Protein AF-A0A5B1R526-F1 (afdb_monomer_lite)

Sequence (81 aa):
IISSAAATDVERGFSRGGLTVTKLRHNLSDESTRAATVLQSWSKVEGLIPEAEIIQVFKSKSERPKKGNLSVTKDDIVVVE

Secondary structure (DSSP, 8-state):
---HHHHHHHHHHHHHTHIIIIISTTTS-HHHHHHHHHHHHHTTSTTSS-HHHHHHHHHHHHS---SS-----S-------

Structure (mmCIF, N/CA/C/O backbone):
data_AF-A0A5B1R526-F1
#
_entry.id   AF-A0A5B1R526-F1
#
loop_
_atom_site.group_PDB
_atom_site.id
_atom_site.type_symbol
_atom_site.label_atom_id
_atom_site.label_alt_id
_atom_site.label_comp_id
_atom_site.label_asym_id
_atom_site.label_entity_id
_atom_site.label_seq_id
_atom_site.pdbx_PDB_ins_code
_atom_site.Cartn_x
_atom_site.Cartn_y
_atom_site.Cartn_z
_atom_site.occupancy
_atom_site.B_iso_or_equiv
_atom_site.auth_seq_id
_atom_site.auth_comp_id
_atom_site.auth_asym_id
_atom_site.auth_atom_id
_atom_site.pdbx_PDB_model_num
ATOM 1 N N . ILE A 1 1 ? 24.057 -7.438 -4.524 1.00 62.75 1 ILE A N 1
ATOM 2 C CA . ILE A 1 1 ? 24.212 -6.015 -4.912 1.00 62.75 1 ILE A CA 1
ATOM 3 C C . ILE A 1 1 ? 22.854 -5.551 -5.416 1.00 62.75 1 ILE A C 1
ATOM 5 O O . ILE A 1 1 ? 22.373 -6.110 -6.392 1.00 62.75 1 ILE A O 1
ATOM 9 N N . ILE A 1 2 ? 22.191 -4.634 -4.711 1.00 53.62 2 ILE A N 1
ATOM 10 C CA . ILE A 1 2 ? 20.919 -4.055 -5.169 1.00 53.62 2 ILE A CA 1
ATOM 11 C C . ILE A 1 2 ? 21.265 -3.084 -6.305 1.00 53.62 2 ILE A C 1
ATOM 13 O O . ILE A 1 2 ? 22.110 -2.211 -6.128 1.00 53.62 2 ILE A O 1
ATOM 17 N N . SER A 1 3 ? 20.681 -3.267 -7.490 1.00 76.75 3 SER A N 1
ATOM 18 C CA . SER A 1 3 ? 20.894 -2.352 -8.621 1.00 76.75 3 SER A CA 1
ATOM 19 C C . SER A 1 3 ? 20.381 -0.945 -8.287 1.00 76.75 3 SER A C 1
ATOM 21 O O . SER A 1 3 ? 19.386 -0.821 -7.575 1.00 76.75 3 SER A O 1
ATOM 23 N N . SER A 1 4 ? 21.003 0.105 -8.832 1.00 70.12 4 SER A N 1
ATOM 24 C CA . SER A 1 4 ? 20.633 1.510 -8.565 1.00 70.12 4 SER A CA 1
ATOM 25 C C . SER A 1 4 ? 19.135 1.805 -8.769 1.00 70.12 4 SER A C 1
ATOM 27 O O . SER A 1 4 ? 18.546 2.534 -7.973 1.00 70.12 4 SER A O 1
ATOM 29 N N . ALA A 1 5 ? 18.498 1.164 -9.757 1.00 68.44 5 ALA A N 1
ATOM 30 C CA . ALA A 1 5 ? 17.060 1.277 -10.009 1.00 68.44 5 ALA A CA 1
ATOM 31 C C . ALA A 1 5 ? 16.203 0.669 -8.882 1.00 68.44 5 ALA A C 1
ATOM 33 O O . ALA A 1 5 ? 15.234 1.270 -8.436 1.00 68.44 5 ALA A O 1
ATOM 34 N N . ALA A 1 6 ? 16.592 -0.499 -8.368 1.00 69.31 6 ALA A N 1
ATOM 35 C CA . ALA A 1 6 ? 15.886 -1.145 -7.263 1.00 69.31 6 ALA A CA 1
ATOM 36 C C . ALA A 1 6 ? 16.061 -0.380 -5.938 1.00 69.31 6 ALA A C 1
ATOM 38 O O . ALA A 1 6 ? 15.122 -0.294 -5.153 1.00 69.31 6 ALA A O 1
ATOM 39 N N . ALA A 1 7 ? 17.236 0.211 -5.695 1.00 71.75 7 ALA A N 1
ATOM 40 C CA . ALA A 1 7 ? 17.479 1.013 -4.494 1.00 71.75 7 ALA A CA 1
ATOM 41 C C . ALA A 1 7 ? 16.619 2.289 -4.477 1.00 71.75 7 ALA A C 1
ATOM 43 O O . ALA A 1 7 ? 15.988 2.598 -3.468 1.00 71.75 7 ALA A O 1
ATOM 44 N N . THR A 1 8 ? 16.527 2.979 -5.616 1.00 74.44 8 THR A N 1
ATOM 45 C CA . THR A 1 8 ? 15.708 4.194 -5.742 1.00 74.44 8 THR A CA 1
ATOM 46 C C . THR A 1 8 ? 14.216 3.910 -5.627 1.00 74.44 8 THR A C 1
ATOM 48 O O . THR A 1 8 ? 13.496 4.712 -5.035 1.00 74.44 8 THR A O 1
ATOM 51 N N . ASP A 1 9 ? 13.728 2.774 -6.129 1.00 71.00 9 ASP A N 1
ATOM 52 C CA . ASP A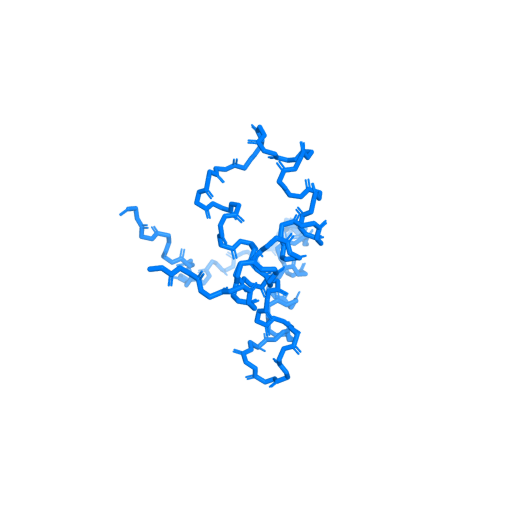 1 9 ? 12.309 2.426 -5.996 1.00 71.00 9 ASP A CA 1
ATOM 53 C C . ASP A 1 9 ? 11.929 2.088 -4.544 1.00 71.00 9 ASP A C 1
ATOM 55 O O . ASP A 1 9 ? 10.864 2.493 -4.066 1.00 71.00 9 ASP A O 1
ATOM 59 N N . VAL A 1 10 ? 12.836 1.438 -3.804 1.00 69.19 10 VAL A N 1
ATOM 60 C CA . VAL A 1 10 ? 12.686 1.203 -2.359 1.00 69.19 10 VAL A CA 1
ATOM 61 C C . VAL A 1 10 ? 12.669 2.530 -1.596 1.00 69.19 10 VAL A C 1
ATOM 63 O O . VAL A 1 10 ? 11.730 2.782 -0.839 1.00 69.19 10 VAL A O 1
ATOM 66 N N . GLU A 1 11 ? 13.633 3.425 -1.834 1.00 73.94 11 GLU A N 1
ATOM 67 C CA . GLU A 1 11 ? 13.656 4.760 -1.215 1.00 73.94 11 GLU A CA 1
ATOM 68 C C . GLU A 1 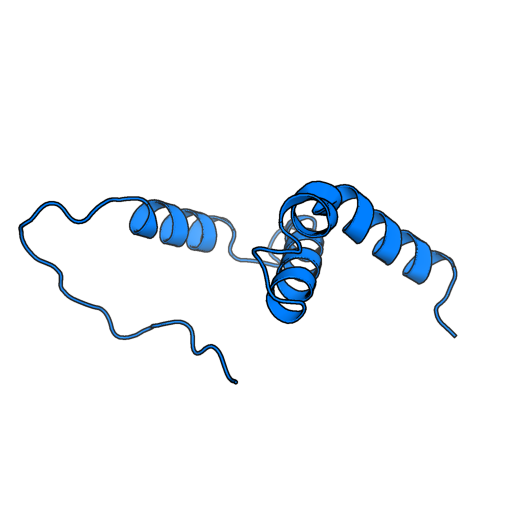11 ? 12.398 5.576 -1.547 1.00 73.94 11 GLU A C 1
ATOM 70 O O . GLU A 1 11 ? 11.830 6.251 -0.684 1.00 73.94 11 GLU A O 1
ATOM 75 N N . ARG A 1 12 ? 11.899 5.479 -2.784 1.00 77.56 12 ARG A N 1
ATOM 76 C CA . ARG A 1 12 ? 10.670 6.154 -3.217 1.00 77.56 12 ARG A CA 1
ATOM 77 C C . ARG A 1 12 ? 9.428 5.572 -2.547 1.00 77.56 12 ARG A C 1
ATOM 79 O O . ARG A 1 12 ? 8.495 6.320 -2.246 1.00 77.56 12 ARG A O 1
ATOM 86 N N . GLY A 1 13 ? 9.405 4.263 -2.302 1.00 71.44 13 GLY A N 1
ATOM 87 C CA . GLY A 1 13 ? 8.404 3.599 -1.468 1.00 71.44 13 GLY A CA 1
ATOM 88 C C . GLY A 1 13 ? 8.394 4.166 -0.048 1.00 71.44 13 GLY A C 1
ATOM 89 O O . GLY A 1 13 ? 7.349 4.621 0.415 1.00 71.44 13 GLY A O 1
ATOM 90 N N . PHE A 1 14 ? 9.565 4.250 0.586 1.00 70.00 14 PHE A N 1
ATOM 91 C CA . PHE A 1 14 ? 9.743 4.820 1.927 1.00 70.00 14 PHE A CA 1
ATOM 92 C C . PHE A 1 14 ? 9.364 6.304 2.015 1.00 70.00 14 PHE A C 1
ATOM 94 O O . PHE A 1 14 ? 8.700 6.717 2.964 1.00 70.00 14 PHE A O 1
ATOM 101 N N . SER A 1 15 ? 9.727 7.106 1.012 1.00 75.69 15 SER A N 1
ATOM 102 C CA . SER A 1 15 ? 9.373 8.527 0.948 1.00 75.69 15 SER A CA 1
ATOM 103 C C . SER A 1 15 ? 7.857 8.731 0.841 1.00 75.69 15 SER A C 1
ATOM 105 O O . SER A 1 15 ? 7.279 9.539 1.569 1.00 75.69 15 SER A O 1
ATOM 107 N N . ARG A 1 16 ? 7.179 7.942 -0.006 1.00 71.88 16 ARG A N 1
ATOM 108 C CA . ARG A 1 16 ? 5.713 7.996 -0.168 1.00 71.88 16 ARG A CA 1
ATOM 109 C C . ARG A 1 16 ? 4.977 7.420 1.044 1.00 71.88 16 ARG A C 1
ATOM 111 O O . ARG A 1 16 ? 3.933 7.940 1.421 1.00 71.88 16 ARG A O 1
ATOM 118 N N . GLY A 1 17 ? 5.551 6.406 1.689 1.00 70.75 17 GLY A N 1
ATOM 119 C CA . GLY A 1 17 ? 5.112 5.841 2.968 1.00 70.75 17 GLY A CA 1
ATOM 120 C C . GLY A 1 17 ? 5.589 6.629 4.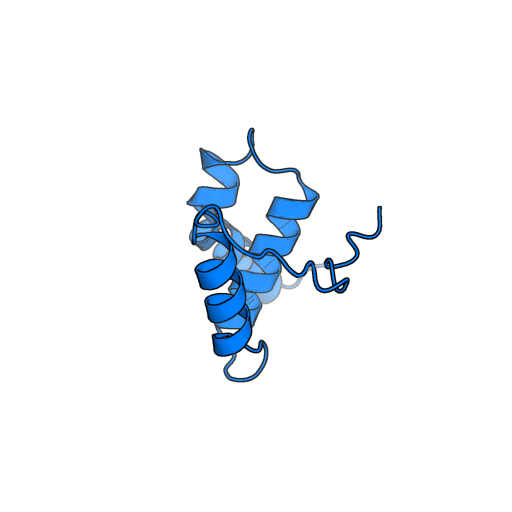191 1.00 70.75 17 GLY A C 1
ATOM 121 O O . GLY A 1 17 ? 5.482 6.135 5.314 1.00 70.75 17 GLY A O 1
ATOM 122 N N . GLY A 1 18 ? 6.107 7.849 4.007 1.00 74.38 18 GLY A N 1
ATOM 123 C CA . GLY A 1 18 ? 6.736 8.635 5.065 1.00 74.38 18 GLY A CA 1
ATOM 124 C C . GLY A 1 18 ? 5.835 8.853 6.279 1.00 74.38 18 GLY A C 1
ATOM 125 O O . GLY A 1 18 ? 6.335 8.917 7.394 1.00 74.38 18 GLY A O 1
ATOM 126 N N . LEU A 1 19 ? 4.508 8.891 6.118 1.00 73.50 19 LEU A N 1
ATOM 127 C CA . LEU A 1 19 ? 3.581 8.958 7.252 1.00 73.50 19 LEU A CA 1
ATOM 128 C C . LEU A 1 19 ? 3.696 7.719 8.158 1.00 73.50 19 LEU A C 1
ATOM 130 O O . LEU A 1 19 ? 3.858 7.854 9.372 1.00 73.50 19 LEU A O 1
ATOM 134 N N . THR A 1 20 ? 3.669 6.535 7.555 1.00 68.75 20 THR A N 1
ATOM 135 C CA . THR A 1 20 ? 3.788 5.234 8.218 1.00 68.75 20 THR A CA 1
ATOM 136 C C . THR A 1 20 ? 5.164 5.082 8.867 1.00 68.75 20 THR A C 1
ATOM 138 O O . THR A 1 20 ? 5.264 4.753 10.045 1.00 68.75 20 THR A O 1
ATOM 141 N N . VAL A 1 21 ? 6.222 5.433 8.132 1.00 68.38 21 VAL A N 1
ATOM 142 C CA . VAL A 1 21 ? 7.622 5.222 8.540 1.00 68.38 21 VAL A CA 1
ATOM 143 C C . VAL A 1 21 ? 8.125 6.284 9.521 1.00 68.38 21 VAL A C 1
ATOM 145 O O . VAL A 1 21 ? 8.960 6.000 10.371 1.00 68.38 21 VAL A O 1
ATOM 148 N N . THR A 1 22 ? 7.664 7.533 9.428 1.00 72.62 22 THR A N 1
ATOM 149 C CA . THR A 1 22 ? 8.180 8.613 10.289 1.00 72.62 22 THR A CA 1
ATOM 150 C C . THR A 1 22 ? 7.236 8.940 11.431 1.00 72.62 22 THR A C 1
ATOM 152 O O . THR A 1 22 ? 7.704 9.091 12.557 1.00 72.62 22 THR A O 1
ATOM 155 N N . LYS A 1 23 ? 5.923 9.032 11.194 1.00 73.38 23 LYS A N 1
ATOM 156 C CA . LYS A 1 23 ? 4.974 9.488 12.224 1.00 73.38 23 LYS A CA 1
ATOM 157 C C . LYS A 1 23 ? 4.366 8.338 13.014 1.00 73.38 23 LYS A C 1
ATOM 159 O O . LYS A 1 23 ? 4.104 8.502 14.199 1.00 73.38 23 LYS A O 1
ATOM 164 N N . LEU A 1 24 ? 4.172 7.187 12.374 1.00 73.75 24 LEU A N 1
ATOM 165 C CA . LEU A 1 24 ? 3.525 6.026 12.987 1.00 73.75 24 LEU A CA 1
ATOM 166 C C . LEU A 1 24 ? 4.500 4.921 13.407 1.00 73.75 24 LEU A C 1
ATOM 168 O O . LEU A 1 24 ? 4.048 3.928 13.955 1.00 73.75 24 LEU A O 1
ATOM 172 N N . ARG A 1 25 ? 5.818 5.106 13.253 1.00 67.56 25 ARG A N 1
ATOM 173 C CA . ARG A 1 25 ? 6.845 4.110 13.634 1.00 67.56 25 ARG A CA 1
ATOM 174 C C . ARG A 1 25 ? 6.799 3.636 15.084 1.00 67.56 25 ARG A C 1
ATOM 176 O O . ARG A 1 25 ? 7.269 2.554 15.385 1.00 67.56 25 ARG A O 1
ATOM 183 N N . HIS A 1 26 ? 6.268 4.463 15.983 1.00 75.12 26 HIS A N 1
ATOM 184 C CA . HIS A 1 26 ? 6.114 4.110 17.399 1.00 75.12 26 HIS A CA 1
ATOM 185 C C . HIS A 1 26 ? 4.782 3.408 17.687 1.00 75.12 26 HIS A C 1
ATOM 187 O O . HIS A 1 26 ? 4.614 2.822 18.748 1.00 75.12 26 HIS A O 1
ATOM 193 N N . ASN A 1 27 ? 3.846 3.471 16.738 1.00 78.44 27 ASN A N 1
ATOM 194 C CA . ASN A 1 27 ? 2.510 2.884 16.819 1.00 78.44 27 ASN A CA 1
ATOM 195 C C . ASN A 1 27 ? 2.350 1.653 15.909 1.00 78.44 27 ASN A C 1
ATOM 197 O O . ASN A 1 27 ? 1.316 0.994 15.959 1.00 78.44 27 ASN A O 1
ATOM 201 N N . LEU A 1 28 ? 3.335 1.3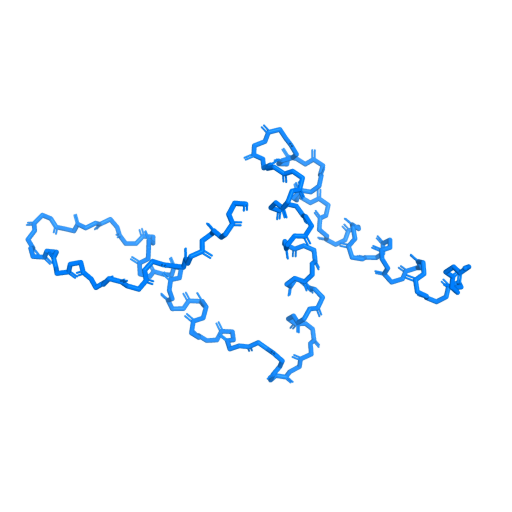66 15.057 1.00 77.94 28 LEU A N 1
ATOM 202 C CA . LEU A 1 28 ? 3.347 0.258 14.110 1.00 77.94 28 LEU A CA 1
ATOM 203 C C . LEU A 1 28 ? 4.613 -0.565 14.314 1.00 77.94 28 LEU A C 1
ATOM 205 O O . LEU A 1 28 ? 5.695 -0.010 14.491 1.00 77.94 28 LEU A O 1
ATOM 209 N N . SER A 1 29 ? 4.481 -1.888 14.256 1.00 83.25 29 SER A N 1
ATOM 210 C CA . SER A 1 29 ? 5.639 -2.779 14.250 1.00 83.25 29 SER A CA 1
ATOM 211 C C . SER A 1 29 ? 6.457 -2.612 12.964 1.00 83.25 29 SER A C 1
ATOM 213 O O . SER A 1 29 ? 5.952 -2.127 11.942 1.00 83.25 29 SER A O 1
ATOM 215 N N . ASP A 1 30 ? 7.718 -3.049 12.997 1.00 79.81 30 ASP A N 1
ATOM 216 C CA . ASP A 1 30 ? 8.563 -3.130 11.798 1.00 79.81 30 ASP A CA 1
ATOM 217 C C . ASP A 1 30 ? 7.870 -3.940 10.693 1.00 79.81 30 ASP A C 1
ATOM 219 O O . ASP A 1 30 ? 7.759 -3.488 9.553 1.00 79.81 30 ASP A O 1
ATOM 223 N N . GLU A 1 31 ? 7.265 -5.068 11.071 1.00 84.44 31 GLU A N 1
ATOM 224 C CA . GLU A 1 31 ? 6.516 -5.926 10.156 1.00 84.44 31 GLU A CA 1
ATOM 225 C C . GLU A 1 31 ? 5.335 -5.192 9.506 1.00 84.44 31 GLU A C 1
ATOM 227 O O . GLU A 1 31 ? 5.193 -5.189 8.284 1.00 84.44 31 GLU A O 1
ATOM 232 N N . SER A 1 32 ? 4.540 -4.462 10.296 1.00 82.94 32 SER A N 1
ATOM 233 C CA . SER A 1 32 ? 3.424 -3.661 9.769 1.00 82.94 32 SER A CA 1
ATOM 234 C C . SER A 1 32 ? 3.909 -2.563 8.819 1.00 82.94 32 SER A C 1
ATOM 236 O O . SER A 1 32 ? 3.260 -2.256 7.818 1.00 82.94 32 SER A O 1
ATOM 238 N N . THR A 1 33 ? 5.067 -1.972 9.113 1.00 79.56 33 THR A N 1
ATOM 239 C CA . THR A 1 33 ? 5.674 -0.911 8.299 1.00 79.56 33 THR A CA 1
ATOM 240 C C . THR A 1 33 ? 6.177 -1.455 6.959 1.00 79.56 33 THR A C 1
ATOM 242 O O . THR A 1 33 ? 5.946 -0.843 5.907 1.00 79.56 33 THR A O 1
ATOM 245 N N . ARG A 1 34 ? 6.809 -2.634 6.969 1.00 82.12 34 ARG A N 1
ATOM 246 C CA . ARG A 1 34 ? 7.250 -3.344 5.759 1.00 82.12 34 ARG A CA 1
ATOM 247 C C . ARG A 1 34 ? 6.057 -3.774 4.908 1.00 82.12 34 ARG A C 1
ATOM 249 O O . ARG A 1 34 ? 6.031 -3.463 3.716 1.00 82.12 34 ARG A O 1
ATOM 256 N N . ALA A 1 35 ? 5.039 -4.382 5.516 1.00 86.31 35 ALA A N 1
ATOM 257 C CA . ALA A 1 35 ? 3.817 -4.795 4.829 1.00 86.31 35 ALA A CA 1
ATOM 258 C C . ALA A 1 35 ? 3.104 -3.609 4.157 1.00 86.31 35 ALA A C 1
ATOM 260 O O . ALA A 1 35 ? 2.778 -3.672 2.972 1.00 86.31 35 ALA A O 1
ATOM 261 N N . ALA A 1 36 ? 2.941 -2.487 4.866 1.00 84.12 36 ALA A N 1
ATOM 262 C CA . ALA A 1 36 ? 2.338 -1.278 4.304 1.00 84.12 36 ALA A CA 1
ATOM 263 C C . ALA A 1 36 ? 3.128 -0.730 3.104 1.00 84.12 36 ALA A C 1
ATOM 265 O O . ALA A 1 36 ? 2.538 -0.271 2.127 1.00 84.12 36 ALA A O 1
ATOM 266 N N . THR A 1 37 ? 4.460 -0.807 3.146 1.00 82.06 37 THR A N 1
ATOM 267 C CA . THR A 1 37 ? 5.323 -0.357 2.043 1.00 82.06 37 THR A CA 1
ATOM 268 C C . THR A 1 37 ? 5.156 -1.235 0.801 1.00 82.06 37 THR A C 1
ATOM 270 O O . THR A 1 37 ? 5.044 -0.713 -0.311 1.00 82.06 37 THR A O 1
ATOM 273 N N . VAL A 1 38 ? 5.089 -2.559 0.978 1.00 85.00 38 VAL A N 1
ATOM 274 C CA . VAL A 1 38 ? 4.855 -3.515 -0.116 1.00 85.00 38 VAL A CA 1
ATOM 275 C C . VAL A 1 38 ? 3.468 -3.312 -0.726 1.00 85.00 38 VAL A C 1
ATOM 277 O O . VAL A 1 38 ? 3.361 -3.128 -1.938 1.00 85.00 38 VAL A O 1
ATOM 280 N N . LEU A 1 39 ? 2.423 -3.235 0.105 1.00 87.19 39 LEU A N 1
ATOM 281 C CA . LEU A 1 39 ? 1.048 -2.986 -0.346 1.00 87.19 39 LEU A CA 1
ATOM 282 C C . LEU A 1 39 ? 0.923 -1.661 -1.113 1.00 87.19 39 LEU A C 1
ATOM 284 O O . LEU A 1 39 ? 0.269 -1.608 -2.151 1.00 87.19 39 LEU A O 1
ATOM 288 N N . GLN A 1 40 ? 1.603 -0.605 -0.659 1.00 84.12 40 GLN A N 1
ATOM 289 C CA . GLN A 1 40 ? 1.639 0.694 -1.343 1.00 84.12 40 GLN A CA 1
ATOM 290 C C . GLN A 1 40 ? 2.369 0.653 -2.694 1.00 84.12 40 GLN A C 1
ATOM 292 O O . GLN A 1 40 ? 2.148 1.516 -3.551 1.00 84.12 40 GLN A O 1
ATOM 297 N N . SER A 1 41 ? 3.297 -0.288 -2.876 1.00 83.38 41 SER A N 1
ATOM 298 C CA . SER A 1 41 ? 3.923 -0.536 -4.172 1.00 83.38 41 SER A CA 1
ATOM 299 C C . SER A 1 41 ? 2.957 -1.265 -5.098 1.00 83.38 41 SER A C 1
ATOM 301 O O . SER A 1 41 ? 2.773 -0.850 -6.242 1.00 83.38 41 SER A O 1
ATOM 303 N N . TRP A 1 42 ? 2.286 -2.296 -4.580 1.00 88.94 42 TRP A N 1
ATOM 304 C CA . TRP A 1 42 ? 1.358 -3.108 -5.359 1.00 88.94 42 TRP A CA 1
ATOM 305 C C . TRP A 1 42 ? 0.108 -2.352 -5.807 1.00 88.94 42 TRP A C 1
ATOM 307 O O . TRP A 1 42 ? -0.327 -2.558 -6.932 1.00 88.94 42 TRP A O 1
ATOM 317 N N . SER A 1 43 ? -0.400 -1.408 -5.010 1.00 87.19 43 SER A N 1
ATOM 318 C CA . SER A 1 43 ? -1.533 -0.551 -5.402 1.00 87.19 43 SER A CA 1
ATOM 319 C C . SER A 1 43 ? -1.261 0.353 -6.610 1.00 87.19 43 SER A C 1
ATOM 321 O O . SER A 1 43 ? -2.169 0.944 -7.177 1.00 87.19 43 SER A O 1
ATOM 323 N N . LYS A 1 44 ? -0.002 0.496 -7.042 1.00 86.94 44 LYS A N 1
ATOM 324 C CA . LYS A 1 44 ? 0.327 1.245 -8.268 1.00 86.94 44 LYS A CA 1
ATOM 325 C C . LYS A 1 44 ? 0.179 0.402 -9.533 1.00 86.94 44 LYS A C 1
ATOM 327 O O . LYS A 1 44 ? 0.287 0.955 -10.625 1.00 86.94 44 LYS A O 1
ATOM 332 N N . VAL A 1 45 ? 0.007 -0.911 -9.394 1.00 89.19 45 VAL A N 1
ATOM 333 C CA . VAL A 1 45 ? -0.139 -1.852 -10.504 1.00 89.19 45 VAL A CA 1
ATOM 334 C C . VAL A 1 45 ? -1.594 -2.300 -10.545 1.00 89.19 45 VAL A C 1
ATOM 336 O O . VAL A 1 45 ? -2.075 -2.985 -9.643 1.00 89.19 45 VAL A O 1
ATOM 339 N N . GLU A 1 46 ? -2.302 -1.898 -11.597 1.00 91.50 46 GLU A N 1
ATOM 340 C CA . GLU A 1 46 ? -3.716 -2.223 -11.771 1.00 91.50 46 GLU A CA 1
ATOM 341 C C . GLU A 1 46 ? -3.934 -3.745 -11.791 1.00 91.50 46 GLU A C 1
ATOM 343 O O . GLU A 1 46 ? -3.201 -4.486 -12.446 1.00 91.50 46 GLU A O 1
ATOM 348 N N . GLY A 1 47 ? -4.926 -4.217 -11.033 1.00 91.12 47 GLY A N 1
ATOM 349 C CA . GLY A 1 47 ? -5.275 -5.638 -10.941 1.00 91.12 47 GLY A CA 1
ATOM 350 C C . GLY A 1 47 ? -4.339 -6.496 -10.084 1.00 91.12 47 GLY A C 1
ATOM 351 O O . GLY A 1 47 ? -4.618 -7.680 -9.908 1.00 91.12 47 GLY A O 1
ATOM 352 N N . LEU A 1 48 ? -3.260 -5.935 -9.521 1.00 91.88 48 LEU A N 1
ATOM 353 C CA . LEU A 1 48 ? -2.336 -6.693 -8.668 1.00 91.88 48 LEU A CA 1
ATOM 354 C C . LEU A 1 48 ? -2.899 -6.950 -7.265 1.00 91.88 48 LEU A C 1
ATOM 356 O O . LEU A 1 48 ? -2.569 -7.955 -6.639 1.00 91.88 48 LEU A O 1
ATOM 360 N N . ILE A 1 49 ? -3.754 -6.052 -6.777 1.00 92.62 49 ILE A N 1
ATOM 361 C CA . ILE A 1 49 ? -4.484 -6.215 -5.521 1.00 92.62 49 ILE A CA 1
ATOM 362 C C . ILE A 1 49 ? -5.982 -5.959 -5.740 1.00 92.62 49 ILE A C 1
ATOM 364 O O . ILE A 1 49 ? -6.347 -5.101 -6.549 1.00 92.62 49 ILE A O 1
ATOM 368 N N . PRO A 1 50 ? -6.871 -6.657 -5.013 1.00 93.12 50 PRO A N 1
ATOM 369 C CA . PRO A 1 50 ? -8.309 -6.424 -5.083 1.00 93.12 50 PRO A CA 1
ATOM 370 C C . PRO A 1 50 ? -8.686 -5.170 -4.275 1.00 93.12 50 PRO A C 1
ATOM 372 O O . PRO A 1 50 ? -9.261 -5.255 -3.191 1.00 93.12 50 PRO A O 1
ATOM 375 N N . GLU A 1 51 ? -8.348 -3.979 -4.784 1.00 90.50 51 GLU A N 1
ATOM 376 C CA . GLU A 1 51 ? -8.530 -2.708 -4.058 1.00 90.50 51 GLU A CA 1
ATOM 377 C C . GLU A 1 51 ? -9.965 -2.498 -3.571 1.00 90.50 51 GLU A C 1
ATOM 379 O O . GLU A 1 51 ? -10.177 -2.071 -2.437 1.00 90.50 51 GLU A O 1
ATOM 384 N N . ALA A 1 52 ? -10.954 -2.831 -4.404 1.00 90.00 52 ALA A N 1
ATOM 385 C CA . ALA A 1 52 ? -12.365 -2.672 -4.069 1.00 90.00 52 ALA A CA 1
ATOM 386 C C . ALA A 1 52 ? -12.769 -3.506 -2.842 1.00 90.00 52 ALA A C 1
ATOM 388 O O . ALA A 1 52 ? -13.451 -2.997 -1.951 1.00 90.00 52 ALA A O 1
ATOM 389 N N . GLU A 1 53 ? -12.306 -4.755 -2.771 1.00 92.25 53 GLU A N 1
ATOM 390 C CA . GLU A 1 53 ? -12.570 -5.659 -1.652 1.00 92.25 53 GLU A CA 1
ATOM 391 C C . GLU A 1 53 ? -11.858 -5.176 -0.386 1.00 92.25 53 GLU A C 1
ATOM 393 O O . GLU A 1 53 ? -12.476 -5.059 0.671 1.00 92.25 53 GLU A O 1
ATOM 398 N N . ILE A 1 54 ? -10.587 -4.781 -0.505 1.00 89.69 54 ILE A N 1
ATOM 399 C CA . ILE A 1 54 ? -9.805 -4.234 0.610 1.00 89.69 54 ILE A CA 1
ATOM 400 C C . ILE A 1 54 ? -10.494 -2.985 1.184 1.00 89.69 54 ILE A C 1
ATOM 402 O O . ILE A 1 54 ? -10.696 -2.877 2.396 1.00 89.69 54 ILE A O 1
ATOM 406 N N . ILE A 1 55 ? -10.909 -2.049 0.325 1.00 88.88 55 ILE A N 1
ATOM 407 C CA . ILE A 1 55 ? -11.633 -0.837 0.731 1.00 88.88 55 ILE A CA 1
ATOM 408 C C . ILE A 1 55 ? -12.958 -1.199 1.408 1.00 88.88 55 ILE A C 1
ATOM 410 O O . ILE A 1 55 ? -13.314 -0.579 2.414 1.00 88.88 55 ILE A O 1
ATOM 414 N N . GLN A 1 56 ? -13.693 -2.180 0.882 1.00 90.62 56 GLN A N 1
ATOM 415 C CA . GLN A 1 56 ? -14.948 -2.636 1.473 1.00 90.62 56 GLN A CA 1
ATOM 416 C C . GLN A 1 56 ? -14.730 -3.201 2.880 1.00 90.62 56 GLN A C 1
ATOM 418 O O . GLN A 1 56 ? -15.426 -2.785 3.805 1.00 90.62 56 GLN A O 1
ATOM 423 N N . VAL A 1 57 ? -13.724 -4.057 3.070 1.00 89.75 57 VAL A N 1
ATOM 424 C CA . VAL A 1 57 ? -13.364 -4.617 4.382 1.00 89.75 57 VAL A CA 1
ATOM 425 C C . VAL A 1 57 ? -13.053 -3.505 5.387 1.00 89.75 57 VAL A C 1
ATOM 427 O O . VAL A 1 57 ? -13.576 -3.510 6.505 1.00 89.75 57 VAL A O 1
ATOM 430 N N . PHE A 1 58 ? -12.254 -2.505 5.002 1.00 86.06 58 PHE A N 1
ATOM 431 C CA . PHE A 1 58 ? -11.933 -1.387 5.895 1.00 86.06 58 PHE A CA 1
ATOM 432 C C . PHE A 1 58 ? -13.142 -0.503 6.211 1.00 86.06 58 PHE A C 1
ATOM 434 O O . PHE A 1 58 ? -13.286 -0.063 7.355 1.00 86.06 58 PHE A O 1
ATOM 441 N N . LYS A 1 59 ? -14.039 -0.278 5.244 1.00 87.56 59 LYS A N 1
ATOM 442 C CA . LYS A 1 59 ? -15.304 0.431 5.483 1.00 87.56 59 LYS A CA 1
ATOM 443 C C . LYS A 1 59 ? -16.156 -0.317 6.502 1.00 87.56 59 LYS A C 1
ATOM 445 O O . LYS A 1 59 ? -16.513 0.278 7.516 1.00 87.56 59 LYS A O 1
ATOM 450 N N . SER A 1 60 ? -16.373 -1.615 6.310 1.00 85.12 60 SER A N 1
ATOM 451 C CA . SER A 1 60 ? -17.133 -2.456 7.243 1.00 85.12 60 SER A CA 1
ATOM 452 C C . SER A 1 60 ? -16.519 -2.493 8.645 1.00 85.12 60 SER A C 1
ATOM 454 O O . SER A 1 60 ? -17.245 -2.513 9.632 1.00 85.12 60 SER A O 1
ATOM 456 N N . LYS A 1 61 ? -15.187 -2.437 8.766 1.00 80.50 61 LYS A N 1
ATOM 457 C CA . LYS A 1 61 ? -14.498 -2.398 10.068 1.00 80.50 61 LYS A CA 1
ATOM 458 C C . LYS A 1 61 ? -14.607 -1.041 10.776 1.00 80.50 61 LYS A C 1
ATOM 460 O O . LYS A 1 61 ? -14.571 -0.983 12.003 1.00 80.50 61 LYS A O 1
ATOM 465 N N . SER A 1 62 ? -14.718 0.050 10.014 1.00 71.00 62 SER A N 1
ATOM 466 C CA . SER A 1 62 ? -14.921 1.405 10.552 1.00 71.00 62 SER A CA 1
ATOM 467 C C . SER A 1 62 ? -16.349 1.641 11.053 1.00 71.00 62 SER A C 1
ATOM 469 O O . SER A 1 62 ? -16.589 2.531 11.875 1.00 71.00 62 SER A O 1
ATOM 471 N N . GLU A 1 63 ? -17.297 0.819 10.601 1.00 72.12 63 GLU A N 1
ATOM 472 C CA . GLU A 1 63 ? -18.664 0.831 11.095 1.00 72.12 63 GLU A CA 1
ATOM 473 C C . GLU A 1 63 ? -18.697 0.247 12.509 1.00 72.12 63 GLU A C 1
ATOM 475 O O . GLU A 1 63 ?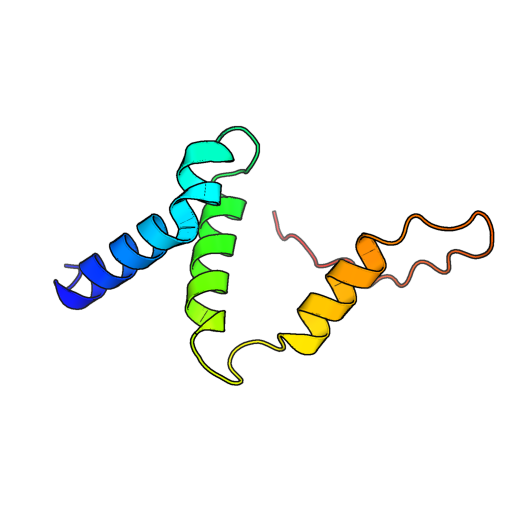 -18.517 -0.946 12.749 1.00 72.12 63 GLU A O 1
ATOM 480 N N . ARG A 1 64 ? -18.922 1.120 13.494 1.00 64.44 64 ARG A N 1
ATOM 481 C CA . ARG A 1 64 ? -19.148 0.702 14.878 1.00 64.44 64 ARG A CA 1
ATOM 482 C C . ARG A 1 64 ? -20.383 -0.206 14.889 1.00 64.44 64 ARG A C 1
ATOM 484 O O . ARG A 1 64 ? -21.428 0.249 14.413 1.00 64.44 64 ARG A O 1
ATOM 491 N N . PRO A 1 65 ? -20.324 -1.434 15.436 1.00 63.62 65 PRO A N 1
ATOM 492 C CA . PRO A 1 65 ? -21.485 -2.308 15.436 1.00 63.62 65 PRO A CA 1
ATOM 493 C C . PRO A 1 65 ? -22.622 -1.601 16.173 1.00 63.62 65 PRO A C 1
ATOM 495 O O . PRO A 1 65 ? -22.531 -1.316 17.373 1.00 63.62 65 PRO A O 1
ATOM 498 N N . LYS A 1 66 ? -23.696 -1.272 15.447 1.00 62.69 66 LYS A N 1
ATOM 499 C CA . LYS A 1 66 ? -24.955 -0.897 16.087 1.00 62.69 66 LYS A CA 1
ATOM 500 C C . LYS A 1 66 ? -25.380 -2.114 16.898 1.00 62.69 66 LYS A C 1
ATOM 502 O O . LYS A 1 66 ? -25.363 -3.231 16.396 1.00 62.69 66 LYS A O 1
ATOM 507 N N . LYS A 1 67 ? -25.678 -1.899 18.178 1.00 49.56 67 LYS A N 1
ATOM 508 C CA . LYS A 1 67 ? -26.043 -2.943 19.142 1.00 49.56 67 LYS A CA 1
ATOM 509 C C . LYS A 1 67 ? -27.272 -3.705 18.617 1.00 49.56 67 LYS A C 1
ATOM 511 O O . LYS A 1 67 ? -28.395 -3.265 18.826 1.00 49.56 67 LYS A O 1
ATOM 516 N N . GLY A 1 68 ? -27.043 -4.793 17.884 1.00 52.38 68 GLY A N 1
ATOM 517 C CA . GLY A 1 68 ? -28.079 -5.586 17.223 1.00 52.38 68 GLY A CA 1
ATOM 518 C C . GLY A 1 68 ? -27.515 -6.398 16.056 1.00 52.38 68 GLY A C 1
ATOM 519 O O . GLY A 1 68 ? -27.451 -5.897 14.942 1.00 52.38 68 GLY A O 1
ATOM 520 N N . ASN A 1 69 ? -27.163 -7.657 16.342 1.00 48.59 69 ASN A N 1
ATOM 521 C CA . ASN A 1 69 ? -26.787 -8.745 15.423 1.00 48.59 69 ASN A CA 1
ATOM 522 C C . ASN A 1 69 ? -25.375 -8.691 14.811 1.00 48.59 69 ASN A C 1
ATOM 524 O O .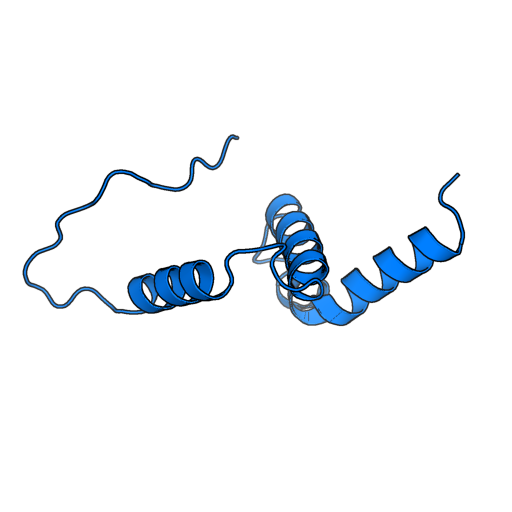 ASN A 1 69 ? -25.171 -8.227 13.695 1.00 48.59 69 ASN A O 1
ATOM 528 N N . LEU A 1 70 ? -24.409 -9.271 15.535 1.00 48.44 70 LEU A N 1
ATOM 529 C CA . LEU A 1 70 ? -23.072 -9.587 15.032 1.00 48.44 70 LEU A CA 1
ATOM 530 C C . LEU A 1 70 ? -22.993 -11.098 14.745 1.00 48.44 70 LEU A C 1
ATOM 532 O O . LEU A 1 70 ? -22.866 -11.897 15.672 1.00 48.44 70 LEU A O 1
ATOM 536 N N . SER A 1 71 ? -23.083 -11.505 13.478 1.00 52.41 71 SER A N 1
ATOM 537 C CA . SER A 1 71 ? -22.605 -12.822 13.044 1.00 52.41 71 SER A CA 1
ATOM 538 C C . SER A 1 71 ? -21.131 -12.678 12.686 1.00 52.41 71 SER A C 1
ATOM 540 O O . SER A 1 71 ? -20.790 -12.141 11.635 1.00 52.41 71 SER A O 1
ATOM 542 N N . VAL A 1 72 ? -20.261 -13.104 13.598 1.00 52.25 72 VAL A N 1
ATOM 543 C CA . VAL A 1 72 ? -18.815 -13.177 13.373 1.00 52.25 72 VAL A CA 1
ATOM 544 C C . VAL A 1 72 ? -18.558 -14.238 12.299 1.00 52.25 72 VAL A C 1
ATOM 546 O O . VAL A 1 72 ? -18.744 -15.429 12.551 1.00 52.25 72 VAL A O 1
ATOM 549 N N . THR A 1 73 ? -18.174 -13.821 11.094 1.00 45.94 73 THR A N 1
ATOM 550 C CA . THR A 1 73 ? -17.636 -14.724 10.068 1.00 45.94 73 THR A CA 1
ATOM 551 C C . THR A 1 73 ? -16.152 -14.951 10.345 1.00 45.94 73 THR A C 1
ATOM 553 O O . THR A 1 73 ? -15.399 -13.999 10.515 1.00 45.94 73 THR A O 1
ATOM 556 N N . LYS A 1 74 ? -15.775 -16.230 10.442 1.00 50.75 74 LYS A N 1
ATOM 557 C CA . LYS A 1 74 ? -14.513 -16.785 10.968 1.00 50.75 74 LYS A CA 1
ATOM 558 C C . LYS A 1 74 ? -13.286 -16.636 10.057 1.00 50.75 74 LYS A C 1
ATOM 560 O O . LYS A 1 74 ? -12.332 -17.387 10.219 1.00 50.75 74 LYS A O 1
ATOM 565 N N . ASP A 1 75 ? -13.277 -15.680 9.144 1.00 46.28 75 ASP A N 1
ATOM 566 C CA . ASP A 1 75 ? -12.149 -15.489 8.229 1.00 46.28 75 ASP A CA 1
ATOM 567 C C . ASP A 1 75 ? -11.327 -14.277 8.679 1.00 46.28 75 ASP A C 1
ATOM 569 O O . ASP A 1 75 ? -11.092 -13.321 7.941 1.00 46.28 75 ASP A O 1
ATOM 573 N N . ASP A 1 76 ? -10.930 -14.306 9.954 1.00 49.62 76 ASP A N 1
ATOM 574 C CA . ASP A 1 76 ? -9.879 -13.438 10.461 1.00 49.62 76 ASP A CA 1
ATOM 575 C C . ASP A 1 76 ? -8.613 -13.758 9.669 1.00 49.62 76 ASP A C 1
ATOM 577 O O . ASP A 1 76 ? -8.133 -14.893 9.655 1.00 49.62 76 ASP A O 1
ATOM 581 N N . ILE A 1 77 ? -8.096 -12.743 8.978 1.00 53.66 77 ILE A N 1
ATOM 582 C CA . ILE A 1 77 ? -6.781 -12.754 8.345 1.00 53.66 77 ILE A CA 1
ATOM 583 C C . ILE A 1 77 ? -5.802 -13.376 9.340 1.00 53.66 77 ILE A C 1
ATOM 585 O O . ILE A 1 77 ? -5.537 -12.799 10.397 1.00 53.66 77 ILE A O 1
ATOM 589 N N . VAL A 1 78 ? -5.300 -14.566 9.008 1.00 42.22 78 VAL A N 1
ATOM 590 C CA . VAL A 1 78 ? -4.286 -15.254 9.800 1.00 42.22 78 VAL A CA 1
ATOM 591 C C . VAL A 1 78 ? -3.032 -14.394 9.736 1.00 42.22 78 VAL A C 1
ATOM 593 O O . VAL A 1 78 ? -2.289 -14.415 8.756 1.00 42.22 78 VAL A O 1
ATOM 596 N N . VAL A 1 79 ? -2.817 -13.597 10.778 1.00 46.62 79 VAL A N 1
ATOM 597 C CA . VAL A 1 79 ? -1.502 -13.046 11.080 1.00 46.62 79 VAL A CA 1
ATOM 598 C C . VAL A 1 79 ? -0.686 -14.238 11.561 1.00 46.62 79 VAL A C 1
ATOM 600 O O . VAL A 1 79 ? -0.842 -14.687 12.693 1.00 46.62 79 VAL A O 1
ATOM 603 N N . VAL A 1 80 ? 0.082 -14.827 10.646 1.00 38.59 80 VAL A N 1
ATOM 604 C CA . VAL A 1 80 ? 1.077 -15.844 10.987 1.00 38.59 80 VAL A CA 1
ATOM 605 C C . VAL A 1 80 ? 2.182 -15.122 11.758 1.00 38.59 80 VAL A C 1
ATOM 607 O O . VAL A 1 80 ? 2.783 -14.192 11.220 1.00 38.59 80 VAL A O 1
ATOM 610 N N . GLU A 1 81 ? 2.351 -15.499 13.028 1.00 39.81 81 GLU A N 1
ATOM 611 C CA . GLU A 1 81 ? 3.422 -15.048 13.932 1.00 39.81 81 GLU A CA 1
ATOM 612 C C . GLU A 1 81 ? 4.800 -15.554 13.483 1.00 39.81 81 GLU A C 1
ATOM 614 O O . GLU A 1 81 ? 4.884 -16.723 13.033 1.00 39.81 81 GLU A O 1
#

Foldseek 3Di:
DQPPVRVVLLVVLCVVLVCCVPVCPVVDDPVRSVVSSVVVVQVVPPPSDPVVVVVVVVVVVPDDDDPDDDPDDPPDPPPPD

pLDDT: mean 73.1, std 14.78, range [38.59, 93.12]

Radius of gyration: 16.47 Å; chains: 1; bounding box: 52×26×31 Å